Protein AF-A0A848UV62-F1 (afdb_monomer_lite)

Structure (mmCIF, N/CA/C/O backbone):
data_AF-A0A848UV62-F1
#
_entry.id   AF-A0A848UV62-F1
#
loop_
_atom_site.group_PDB
_atom_site.id
_atom_site.type_symbol
_atom_site.label_atom_id
_atom_site.label_alt_id
_atom_site.label_comp_id
_atom_site.label_asym_id
_atom_site.label_entity_id
_atom_site.label_seq_id
_atom_site.pdbx_PDB_ins_code
_atom_site.Cartn_x
_atom_site.Cartn_y
_atom_site.Cartn_z
_atom_site.occupancy
_atom_site.B_iso_or_equiv
_atom_site.auth_seq_id
_atom_site.auth_comp_id
_atom_site.auth_asym_id
_atom_site.auth_atom_id
_atom_site.pdbx_PDB_model_num
ATOM 1 N N . MET A 1 1 ? 8.653 -4.113 36.963 1.00 45.12 1 MET A N 1
ATOM 2 C CA . MET A 1 1 ? 8.094 -4.485 35.646 1.00 45.12 1 MET A CA 1
ATOM 3 C C . MET A 1 1 ? 6.965 -3.500 35.339 1.00 45.12 1 MET A C 1
ATOM 5 O O . MET A 1 1 ? 5.846 -3.902 35.085 1.00 45.12 1 MET A O 1
ATOM 9 N N . ASP A 1 2 ? 7.271 -2.204 35.477 1.00 47.06 2 ASP A N 1
ATOM 10 C CA . ASP A 1 2 ? 6.296 -1.166 35.863 1.00 47.06 2 ASP A CA 1
ATOM 11 C C . ASP A 1 2 ? 6.636 0.189 35.203 1.00 47.06 2 ASP A C 1
ATOM 13 O O . ASP A 1 2 ? 6.553 1.249 35.807 1.00 47.06 2 ASP A O 1
ATOM 17 N N . GLN A 1 3 ? 7.155 0.147 33.968 1.00 41.56 3 GLN A N 1
ATOM 18 C CA . GLN A 1 3 ? 7.556 1.345 33.206 1.00 41.56 3 GLN A CA 1
ATOM 19 C C . GLN A 1 3 ? 6.991 1.386 31.777 1.00 41.56 3 GLN A C 1
ATOM 21 O O . GLN A 1 3 ? 7.493 2.117 30.931 1.00 41.56 3 GLN A O 1
ATOM 26 N N . LEU A 1 4 ? 5.944 0.610 31.488 1.00 47.78 4 LEU A N 1
ATOM 27 C CA . LEU A 1 4 ? 5.304 0.578 30.164 1.00 47.78 4 LEU A CA 1
ATOM 28 C C . LEU A 1 4 ? 3.822 0.962 30.201 1.00 47.78 4 LEU A C 1
ATOM 30 O O . LEU A 1 4 ? 3.092 0.701 29.254 1.00 47.78 4 LEU A O 1
ATOM 34 N N . GLU A 1 5 ? 3.385 1.637 31.260 1.00 50.38 5 GLU A N 1
ATOM 35 C CA . GLU A 1 5 ? 2.058 2.250 31.338 1.00 50.38 5 GLU A CA 1
ATOM 36 C C . GLU A 1 5 ? 2.126 3.732 30.935 1.00 50.38 5 GLU A C 1
ATOM 38 O O . GLU A 1 5 ? 1.569 4.619 31.574 1.00 50.38 5 GLU A O 1
ATOM 43 N N . ASN A 1 6 ? 2.847 4.038 29.852 1.00 57.31 6 ASN A N 1
ATOM 44 C CA . ASN A 1 6 ? 2.672 5.336 29.213 1.00 57.31 6 ASN A CA 1
ATOM 45 C C . ASN A 1 6 ? 1.316 5.298 28.513 1.00 57.31 6 ASN A C 1
ATOM 47 O O . ASN A 1 6 ? 1.158 4.622 27.496 1.00 57.31 6 ASN A O 1
ATOM 51 N N . ALA A 1 7 ? 0.331 5.984 29.095 1.00 61.84 7 ALA A N 1
ATOM 52 C CA . ALA A 1 7 ? -1.007 6.116 28.545 1.00 61.84 7 ALA A CA 1
ATOM 53 C C . ALA A 1 7 ? -0.920 6.642 27.107 1.00 61.84 7 ALA A C 1
ATOM 55 O O . ALA A 1 7 ? -0.704 7.828 26.856 1.00 61.84 7 ALA A O 1
ATOM 56 N N . VAL A 1 8 ? -1.075 5.733 26.150 1.00 70.25 8 VAL A N 1
ATOM 57 C CA . VAL A 1 8 ? -1.164 6.054 24.735 1.00 70.25 8 VAL A CA 1
ATOM 58 C C . VAL A 1 8 ? -2.462 6.838 24.532 1.00 70.25 8 VAL A C 1
ATOM 60 O O . VAL A 1 8 ? -3.562 6.289 24.529 1.00 70.25 8 VAL A O 1
ATOM 63 N N . THR A 1 9 ? -2.348 8.157 24.418 1.00 84.56 9 THR A N 1
ATOM 64 C CA . THR A 1 9 ? -3.482 9.042 24.138 1.00 84.56 9 THR A CA 1
ATOM 65 C C . THR A 1 9 ? -3.856 8.996 22.653 1.00 84.56 9 THR A C 1
ATOM 67 O O . THR A 1 9 ? -3.032 8.687 21.789 1.00 84.56 9 THR A O 1
ATOM 70 N N . LYS A 1 10 ? -5.096 9.378 22.316 1.00 76.50 10 LYS A N 1
ATOM 71 C CA . LYS A 1 10 ? -5.518 9.534 20.909 1.00 76.50 10 LYS A CA 1
ATOM 72 C C . LYS A 1 10 ? -4.633 10.529 20.149 1.00 76.50 10 LYS A C 1
ATOM 74 O O . LYS A 1 10 ? -4.311 10.292 18.990 1.00 76.50 10 LYS A O 1
ATOM 79 N N . ALA A 1 11 ? -4.223 11.615 20.810 1.0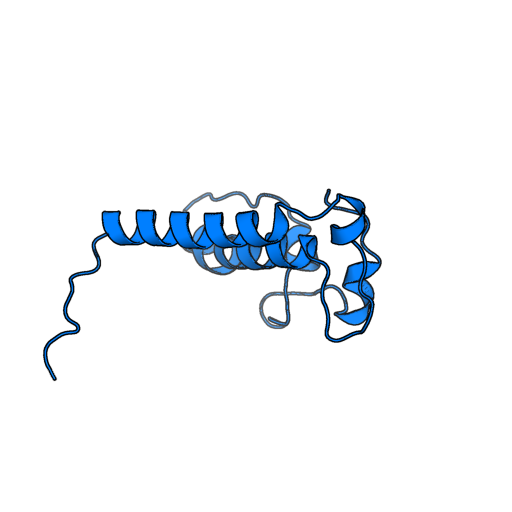0 79.12 11 ALA A N 1
ATOM 80 C CA . ALA A 1 11 ? -3.332 12.612 20.226 1.00 79.12 11 ALA A CA 1
ATOM 81 C C . ALA A 1 11 ? -1.951 12.013 19.912 1.00 79.12 11 ALA A C 1
ATOM 83 O O . ALA A 1 11 ? -1.466 12.174 18.797 1.00 79.12 11 ALA A O 1
ATOM 84 N N . SER A 1 12 ? -1.366 11.243 20.837 1.00 92.00 12 SER A N 1
ATOM 85 C CA . SER A 1 12 ? -0.083 10.569 20.593 1.00 92.00 12 SER A CA 1
ATOM 86 C C . SER A 1 12 ? -0.171 9.478 19.522 1.00 92.00 12 SER A C 1
ATOM 88 O O . SER A 1 12 ? 0.778 9.312 18.767 1.00 92.00 12 SER A O 1
ATOM 90 N N . LEU A 1 13 ? -1.302 8.769 19.397 1.00 94.31 13 LEU A N 1
ATOM 91 C CA . LEU A 1 13 ? -1.500 7.793 18.315 1.00 94.31 13 LEU A CA 1
ATOM 92 C C . LEU A 1 13 ? -1.575 8.447 16.943 1.00 94.31 13 LEU A C 1
ATOM 94 O O . LEU A 1 13 ? -0.998 7.923 15.998 1.00 94.31 13 LEU A O 1
ATOM 98 N N . LYS A 1 14 ? -2.287 9.574 16.832 1.00 94.94 14 LYS A N 1
ATOM 99 C CA . LYS A 1 14 ? -2.368 10.326 15.579 1.00 94.94 14 LYS A CA 1
ATOM 100 C C . LYS A 1 14 ? -0.979 10.787 15.140 1.00 94.94 14 LYS A C 1
ATOM 102 O O . LYS A 1 14 ? -0.609 10.526 14.004 1.00 94.94 14 LYS A O 1
ATOM 107 N N . VAL A 1 15 ? -0.221 11.404 16.050 1.00 96.19 15 VAL A N 1
ATOM 108 C CA . VAL A 1 15 ? 1.148 11.869 15.771 1.00 96.19 15 VAL A CA 1
ATOM 109 C C . VAL A 1 15 ? 2.035 10.701 15.348 1.00 96.19 15 VAL A C 1
ATOM 111 O O . VAL A 1 15 ? 2.648 10.756 14.292 1.00 96.19 15 VAL A O 1
ATOM 114 N N . TYR A 1 16 ? 2.026 9.601 16.104 1.00 96.62 16 TYR A N 1
ATOM 115 C CA . TYR A 1 16 ? 2.837 8.433 15.769 1.00 96.62 16 TYR A CA 1
ATOM 116 C C . TYR A 1 16 ? 2.444 7.798 14.426 1.00 96.62 16 TYR A C 1
ATOM 118 O O . TYR A 1 16 ? 3.302 7.389 13.647 1.00 96.62 16 TYR A O 1
ATOM 126 N N . PHE A 1 17 ? 1.144 7.728 14.123 1.00 96.69 17 PHE A N 1
ATOM 127 C CA . PHE A 1 17 ? 0.670 7.280 12.817 1.00 96.69 17 PHE A CA 1
ATOM 128 C C . PHE A 1 17 ? 1.201 8.189 11.702 1.00 96.69 17 PHE A C 1
ATOM 130 O O . PHE A 1 17 ? 1.739 7.679 10.723 1.00 96.69 17 PHE A O 1
ATOM 137 N N . GLU A 1 18 ? 1.098 9.511 11.857 1.00 97.75 18 GLU A N 1
ATOM 138 C CA . GLU A 1 18 ? 1.610 10.487 10.887 1.00 97.75 18 GLU A CA 1
ATOM 139 C C . GLU A 1 18 ? 3.124 10.329 10.674 1.00 97.75 18 GLU A C 1
ATOM 141 O O . GLU A 1 18 ? 3.545 10.173 9.529 1.00 97.75 18 GLU A O 1
ATOM 146 N N . GLU A 1 19 ? 3.917 10.225 11.744 1.00 98.06 19 GLU A N 1
ATOM 147 C CA . GLU A 1 19 ? 5.374 10.011 11.688 1.00 98.06 19 GLU A CA 1
ATOM 148 C C . GLU A 1 19 ? 5.752 8.718 10.942 1.00 98.06 19 GLU A C 1
ATOM 150 O O . GLU A 1 19 ? 6.636 8.706 10.083 1.00 98.06 19 GLU A O 1
ATOM 155 N N . VAL A 1 20 ? 5.064 7.604 11.221 1.00 98.06 20 VAL A N 1
ATOM 156 C CA . VAL A 1 20 ? 5.320 6.318 10.546 1.00 98.06 20 VAL A CA 1
ATOM 157 C C . VAL A 1 20 ? 4.953 6.383 9.057 1.00 98.06 20 VAL A C 1
ATOM 159 O O . VAL A 1 20 ? 5.646 5.807 8.206 1.00 98.06 20 VAL A O 1
ATOM 162 N N . ARG A 1 21 ? 3.861 7.078 8.715 1.00 98.31 21 ARG A N 1
ATOM 163 C CA . ARG A 1 21 ? 3.437 7.266 7.321 1.00 98.31 21 ARG A CA 1
ATOM 164 C C . ARG A 1 21 ? 4.405 8.172 6.565 1.00 98.31 21 ARG A C 1
ATOM 166 O O . ARG A 1 21 ? 4.805 7.803 5.461 1.00 98.31 21 ARG A O 1
ATOM 173 N N . GLU A 1 22 ? 4.832 9.276 7.169 1.00 98.50 22 GLU A N 1
ATOM 174 C CA . GLU A 1 22 ? 5.831 10.190 6.608 1.00 98.50 22 GLU A CA 1
ATOM 175 C C . GLU A 1 22 ? 7.152 9.466 6.353 1.00 98.50 22 GLU A C 1
ATOM 177 O O . GLU A 1 22 ? 7.655 9.488 5.231 1.00 98.50 22 GLU A O 1
ATOM 182 N N . ARG A 1 23 ? 7.633 8.678 7.323 1.00 98.44 23 ARG A N 1
ATOM 183 C CA . ARG A 1 23 ? 8.851 7.879 7.162 1.00 98.44 23 ARG A CA 1
ATOM 184 C C . ARG A 1 23 ? 8.807 6.949 5.948 1.00 98.44 23 ARG A C 1
ATOM 186 O O . ARG A 1 23 ? 9.819 6.747 5.281 1.00 98.44 23 ARG A O 1
ATOM 193 N N . THR A 1 24 ? 7.647 6.365 5.649 1.00 98.19 24 THR A N 1
ATOM 194 C CA . THR A 1 24 ? 7.486 5.491 4.474 1.00 98.19 24 THR A CA 1
ATOM 195 C C . THR A 1 24 ? 7.668 6.277 3.170 1.00 98.19 24 THR A C 1
ATOM 197 O O . THR A 1 24 ? 8.288 5.777 2.230 1.00 98.19 24 THR A O 1
ATOM 200 N N . VAL A 1 25 ? 7.159 7.510 3.119 1.00 97.94 25 VAL A N 1
ATOM 201 C CA . VAL A 1 25 ? 7.299 8.407 1.964 1.00 97.94 25 VAL A CA 1
ATOM 202 C C . VAL A 1 25 ? 8.738 8.914 1.838 1.00 97.94 25 VAL A C 1
ATOM 204 O O . VAL A 1 25 ? 9.291 8.867 0.744 1.00 97.94 25 VAL A O 1
ATOM 207 N N . GLU A 1 26 ? 9.385 9.301 2.942 1.00 98.56 26 GLU A N 1
ATOM 208 C CA . GLU A 1 26 ? 10.794 9.728 2.965 1.00 98.56 26 GLU A CA 1
ATOM 209 C C . GLU A 1 26 ? 11.742 8.678 2.375 1.00 98.56 26 GLU A C 1
ATOM 211 O O . GLU A 1 26 ? 12.648 9.015 1.615 1.00 98.56 26 GLU A O 1
ATOM 216 N N . LEU A 1 27 ? 11.524 7.396 2.691 1.00 98.31 27 LEU A N 1
ATOM 217 C CA . LEU A 1 27 ? 12.327 6.295 2.148 1.00 98.31 27 LEU A CA 1
ATOM 218 C C . LEU A 1 27 ? 12.245 6.205 0.617 1.00 98.31 27 LEU A C 1
ATOM 220 O O . LEU A 1 27 ? 13.183 5.722 -0.014 1.00 98.31 27 LEU A O 1
ATOM 224 N N . CYS A 1 28 ? 11.138 6.660 0.029 1.00 98.00 28 CYS A N 1
ATOM 225 C CA . CYS A 1 28 ? 10.911 6.640 -1.412 1.00 98.00 28 CYS A CA 1
ATOM 226 C C . CYS A 1 28 ? 11.229 7.994 -2.080 1.00 98.00 28 CYS A C 1
ATOM 228 O O . CYS A 1 28 ? 11.408 8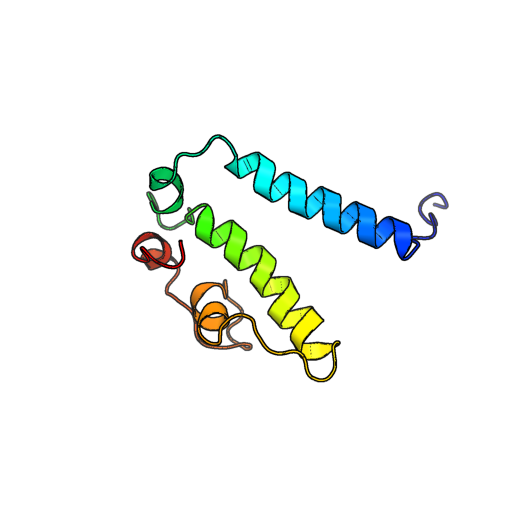.047 -3.293 1.00 98.00 28 CYS A O 1
ATOM 230 N N . ALA A 1 29 ? 11.369 9.077 -1.308 1.00 97.94 29 ALA A N 1
ATOM 231 C CA . ALA A 1 29 ? 11.626 10.428 -1.806 1.00 97.94 29 ALA A CA 1
ATOM 232 C C . ALA A 1 29 ? 12.808 10.574 -2.794 1.00 97.94 29 ALA A C 1
ATOM 234 O O . ALA A 1 29 ? 12.673 11.367 -3.724 1.00 97.94 29 ALA A O 1
ATOM 235 N N . PRO A 1 30 ? 13.948 9.856 -2.662 1.00 98.38 30 PRO A N 1
ATOM 236 C CA . PRO A 1 30 ? 15.050 9.994 -3.621 1.00 98.38 30 PRO A CA 1
ATOM 237 C C . PRO A 1 30 ? 14.853 9.205 -4.929 1.00 98.38 30 PRO A C 1
ATOM 239 O O . PRO A 1 30 ? 15.643 9.372 -5.859 1.00 98.38 30 PRO A O 1
ATOM 242 N N . LEU A 1 31 ? 13.849 8.326 -5.000 1.00 98.19 31 LEU A N 1
ATOM 243 C CA . LEU A 1 31 ? 13.610 7.454 -6.149 1.00 98.19 31 LEU A CA 1
ATOM 244 C C . LEU A 1 31 ? 13.042 8.241 -7.335 1.00 98.19 31 LEU A C 1
ATOM 246 O O . LEU A 1 31 ? 12.172 9.096 -7.164 1.00 98.19 31 LEU A O 1
ATOM 250 N N . GLN A 1 32 ? 13.498 7.920 -8.544 1.00 98.00 32 GLN A N 1
ATOM 251 C CA . GLN A 1 32 ? 12.893 8.417 -9.780 1.00 98.00 32 GLN A CA 1
ATOM 252 C C . GLN A 1 32 ? 11.627 7.624 -10.102 1.00 98.00 32 GLN A C 1
ATOM 254 O O . GLN A 1 32 ? 11.434 6.520 -9.597 1.00 98.00 32 GL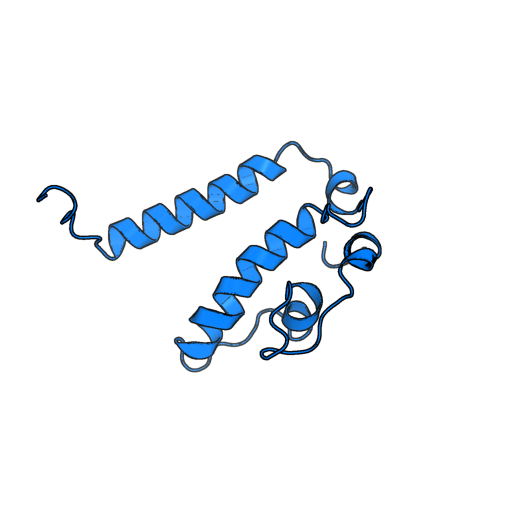N A O 1
ATOM 259 N N . ILE A 1 33 ? 10.748 8.166 -10.948 1.00 95.62 33 ILE A N 1
ATOM 260 C CA . ILE A 1 33 ? 9.450 7.539 -11.246 1.00 95.62 33 ILE A CA 1
ATOM 261 C C . ILE A 1 33 ? 9.606 6.117 -11.810 1.00 95.62 33 ILE A C 1
ATOM 263 O O . ILE A 1 33 ? 8.814 5.228 -11.491 1.00 95.62 33 ILE A O 1
ATOM 267 N N . GLU A 1 34 ? 10.664 5.870 -12.581 1.00 96.19 34 GLU A N 1
ATOM 268 C CA . GLU A 1 34 ? 10.986 4.567 -13.153 1.00 96.19 34 GLU A CA 1
ATOM 269 C C . GLU A 1 34 ? 11.375 3.537 -12.087 1.00 96.19 34 GLU A C 1
ATOM 271 O O . GLU A 1 34 ? 11.093 2.356 -12.268 1.00 96.19 34 GLU A O 1
ATOM 276 N N . ASP A 1 35 ? 11.942 3.954 -10.952 1.00 97.50 35 ASP A N 1
ATOM 277 C CA . ASP A 1 35 ? 12.377 3.053 -9.875 1.00 97.50 35 ASP A CA 1
ATOM 278 C C . ASP A 1 35 ? 11.191 2.407 -9.135 1.00 97.50 35 ASP A C 1
ATOM 280 O O . ASP A 1 35 ? 11.336 1.390 -8.453 1.00 97.50 35 ASP A O 1
ATOM 284 N N . TYR A 1 36 ? 9.986 2.964 -9.283 1.00 97.31 36 TYR A N 1
ATOM 285 C CA . TYR A 1 36 ? 8.781 2.490 -8.602 1.00 97.31 36 TYR A CA 1
ATOM 286 C C . TYR A 1 36 ? 8.132 1.262 -9.248 1.00 97.31 36 TYR A C 1
ATOM 288 O O . TYR A 1 36 ? 7.201 0.704 -8.661 1.00 97.31 36 TYR A O 1
ATOM 296 N N . ILE A 1 37 ? 8.576 0.847 -10.437 1.00 95.56 37 ILE A N 1
ATOM 297 C CA . ILE A 1 37 ? 7.938 -0.204 -11.248 1.00 95.56 37 ILE A CA 1
ATOM 298 C C . ILE A 1 37 ? 8.662 -1.563 -11.167 1.00 95.56 37 ILE A C 1
ATOM 300 O O . ILE A 1 37 ? 7.970 -2.571 -11.011 1.00 95.56 37 ILE A O 1
ATOM 304 N N . PRO A 1 38 ? 10.005 -1.652 -11.261 1.00 95.88 38 PRO A N 1
ATOM 305 C CA . PRO A 1 38 ? 10.693 -2.924 -11.432 1.00 95.88 38 PRO A CA 1
ATOM 306 C C . PRO A 1 38 ? 10.487 -3.914 -10.284 1.00 95.88 38 PRO A C 1
ATOM 308 O O . PRO A 1 38 ? 10.472 -3.568 -9.103 1.00 95.88 38 PRO A O 1
ATOM 311 N N . GLN A 1 39 ? 10.426 -5.193 -10.654 1.00 97.56 39 GLN A N 1
ATOM 312 C CA . GLN A 1 39 ? 10.518 -6.325 -9.740 1.00 97.56 39 GLN A CA 1
ATOM 313 C C . GLN A 1 39 ? 11.678 -7.225 -10.195 1.00 97.56 39 GLN A C 1
ATOM 315 O O . GLN A 1 39 ? 11.465 -8.152 -10.973 1.00 97.56 39 GLN A O 1
ATOM 320 N N . PRO A 1 40 ? 12.918 -6.956 -9.752 1.00 95.12 40 PRO A N 1
ATOM 321 C CA . PRO A 1 40 ? 14.103 -7.631 -10.289 1.00 95.12 40 PRO A CA 1
ATOM 322 C C . PRO A 1 40 ? 14.152 -9.127 -9.952 1.00 95.12 40 PRO A C 1
ATOM 324 O O . PRO A 1 40 ? 14.731 -9.914 -10.692 1.00 95.12 40 PRO A O 1
ATOM 327 N N . VAL A 1 41 ? 13.550 -9.524 -8.828 1.00 95.75 41 VAL A N 1
ATOM 328 C CA . VAL A 1 41 ? 13.463 -10.910 -8.353 1.00 95.75 41 VAL A CA 1
ATOM 329 C C . VAL A 1 41 ? 12.152 -11.118 -7.594 1.00 95.75 41 VAL A C 1
ATOM 331 O O . VAL A 1 41 ? 11.630 -10.191 -6.973 1.00 95.75 41 VAL A O 1
ATOM 334 N N . ASN A 1 42 ? 11.639 -12.351 -7.578 1.00 92.38 42 ASN A N 1
ATOM 335 C CA . ASN A 1 42 ? 10.312 -12.682 -7.030 1.00 92.38 42 ASN A CA 1
ATOM 336 C C . ASN A 1 42 ? 10.102 -12.284 -5.561 1.00 92.38 42 ASN A C 1
ATOM 338 O O . ASN A 1 42 ? 8.962 -12.099 -5.124 1.00 92.38 42 ASN A O 1
ATOM 342 N N . PHE A 1 43 ? 11.176 -12.175 -4.775 1.00 93.12 43 PHE A N 1
ATOM 343 C CA . PHE A 1 43 ? 11.065 -11.787 -3.373 1.00 93.12 43 PHE A CA 1
ATOM 344 C C . PHE A 1 43 ? 11.022 -10.268 -3.147 1.00 93.12 43 PHE A C 1
ATOM 346 O O . PHE A 1 43 ? 10.551 -9.851 -2.090 1.00 93.12 43 PHE A O 1
ATOM 353 N N . VAL A 1 44 ? 11.426 -9.458 -4.129 1.00 96.19 44 VAL A N 1
ATOM 354 C CA . VAL A 1 44 ? 11.299 -7.994 -4.106 1.00 96.19 44 VAL A CA 1
ATOM 355 C C . VAL A 1 44 ? 9.890 -7.606 -4.558 1.00 96.19 44 VAL A C 1
ATOM 357 O O . VAL A 1 44 ? 9.237 -8.337 -5.301 1.00 96.19 44 VAL A O 1
ATOM 360 N N . SER A 1 45 ? 9.368 -6.484 -4.072 1.00 97.62 45 SER A N 1
ATOM 361 C CA . SER A 1 45 ? 8.157 -5.865 -4.614 1.00 97.62 45 SER A CA 1
ATOM 362 C C . SER A 1 45 ? 8.448 -4.415 -4.996 1.00 97.62 45 SER A C 1
ATOM 364 O O . SER A 1 45 ? 9.308 -3.803 -4.362 1.00 97.62 45 SER A O 1
ATOM 366 N N . PRO A 1 46 ? 7.768 -3.866 -6.018 1.00 97.69 46 PRO A N 1
ATOM 367 C CA . PRO A 1 46 ? 8.025 -2.499 -6.453 1.00 97.69 46 PRO A CA 1
ATOM 368 C C . PRO A 1 46 ? 7.728 -1.482 -5.334 1.00 97.69 46 PRO A C 1
ATOM 370 O O . PRO A 1 46 ? 6.747 -1.674 -4.604 1.00 97.69 46 PRO A O 1
ATOM 373 N N . PRO A 1 47 ? 8.491 -0.381 -5.198 1.00 97.94 47 PRO A N 1
ATOM 374 C CA . PRO A 1 47 ? 8.239 0.648 -4.184 1.00 97.94 47 PRO A CA 1
ATOM 375 C C . PRO A 1 47 ? 6.794 1.174 -4.169 1.00 97.94 47 PRO A C 1
ATOM 377 O O . PRO A 1 47 ? 6.190 1.279 -3.099 1.00 97.94 47 PRO A O 1
ATOM 380 N N . LYS A 1 48 ? 6.160 1.381 -5.337 1.00 97.12 48 LYS A N 1
ATOM 381 C CA . LYS A 1 48 ? 4.743 1.808 -5.390 1.00 97.12 48 LYS A CA 1
ATOM 382 C C . LYS A 1 48 ? 3.792 0.767 -4.813 1.00 97.12 48 LYS A C 1
ATOM 384 O O . LYS A 1 48 ? 2.766 1.110 -4.230 1.00 97.12 48 LYS A O 1
ATOM 389 N N . TRP A 1 49 ? 4.135 -0.514 -4.958 1.00 97.69 49 TRP A N 1
ATOM 390 C CA . TRP A 1 49 ? 3.353 -1.591 -4.372 1.00 97.69 49 TRP A CA 1
ATOM 391 C C . TRP A 1 49 ? 3.428 -1.540 -2.846 1.00 97.69 49 TRP A C 1
ATOM 393 O O . TRP A 1 49 ? 2.408 -1.740 -2.202 1.00 97.69 49 TRP A O 1
ATOM 403 N N . HIS A 1 50 ? 4.581 -1.205 -2.257 1.00 97.94 50 HIS A N 1
ATOM 404 C CA . HIS A 1 50 ? 4.709 -1.034 -0.805 1.00 97.94 50 HIS A CA 1
ATOM 405 C C . HIS A 1 50 ? 3.901 0.158 -0.270 1.00 97.94 50 HIS A C 1
ATOM 407 O O . HIS A 1 50 ? 3.207 0.020 0.745 1.00 97.94 50 HIS A O 1
ATOM 413 N N . LEU A 1 51 ? 3.934 1.297 -0.968 1.00 97.88 51 LEU A N 1
ATOM 414 C CA . LEU A 1 51 ? 3.122 2.470 -0.622 1.00 97.88 51 LEU A CA 1
ATOM 415 C C . LEU A 1 51 ? 1.623 2.142 -0.655 1.00 97.88 51 LEU A C 1
ATOM 417 O O . LEU A 1 51 ? 0.912 2.381 0.324 1.00 97.88 51 LEU A O 1
ATOM 421 N N . GLY A 1 52 ? 1.148 1.521 -1.737 1.00 97.19 52 GLY A N 1
ATOM 422 C CA . GLY A 1 52 ? -0.244 1.087 -1.854 1.00 97.19 52 GLY A CA 1
ATOM 423 C C . GLY A 1 52 ? -0.627 0.007 -0.839 1.00 97.19 52 GLY A C 1
ATOM 424 O O . GLY A 1 52 ? -1.627 0.150 -0.148 1.00 97.19 52 GLY A O 1
ATOM 425 N N . HIS A 1 53 ? 0.200 -1.029 -0.662 1.00 97.81 53 HIS A N 1
ATOM 426 C CA . HIS A 1 53 ? -0.047 -2.148 0.256 1.00 97.81 53 HIS A CA 1
ATOM 427 C C . HIS A 1 53 ? -0.243 -1.716 1.704 1.00 97.81 53 HIS A C 1
ATOM 429 O O . HIS A 1 53 ? -1.206 -2.127 2.352 1.00 97.81 53 HIS A O 1
ATOM 435 N N . THR A 1 54 ? 0.652 -0.872 2.214 1.00 98.19 54 THR A N 1
ATOM 436 C CA . THR A 1 54 ? 0.537 -0.386 3.593 1.00 98.19 54 THR A CA 1
ATOM 437 C C . THR A 1 54 ? -0.702 0.485 3.788 1.00 98.19 54 THR A C 1
ATOM 439 O O . THR A 1 54 ? -1.269 0.483 4.872 1.00 98.19 54 THR A O 1
ATOM 442 N N . THR A 1 55 ? -1.150 1.191 2.747 1.00 98.00 55 THR A N 1
ATOM 443 C CA . THR A 1 55 ? -2.365 2.021 2.770 1.00 98.00 55 THR A CA 1
ATOM 444 C C . THR A 1 55 ? -3.625 1.161 2.717 1.00 98.00 55 THR A C 1
ATOM 446 O O . THR A 1 55 ? -4.513 1.317 3.554 1.00 98.00 55 THR A O 1
ATOM 449 N N . TRP A 1 56 ? -3.660 0.198 1.792 1.00 97.75 56 TRP A N 1
ATOM 450 C CA . TRP A 1 56 ? -4.729 -0.790 1.666 1.00 97.75 56 TRP A CA 1
ATOM 451 C C . TRP A 1 56 ? -4.966 -1.538 2.980 1.00 97.75 56 TRP A C 1
ATOM 453 O O . TRP A 1 56 ? -6.109 -1.780 3.333 1.00 97.75 56 TRP A O 1
ATOM 463 N N . PHE A 1 57 ? -3.919 -1.849 3.752 1.00 98.06 57 PHE A N 1
ATOM 464 C CA . PHE A 1 57 ? -4.089 -2.497 5.055 1.00 98.06 57 PHE A CA 1
ATOM 465 C C . PHE A 1 57 ? -5.002 -1.691 6.002 1.00 98.06 57 PHE A C 1
ATOM 467 O O . PHE A 1 57 ? -5.895 -2.259 6.628 1.00 98.06 57 PHE A O 1
ATOM 474 N N . TYR A 1 58 ? -4.819 -0.369 6.090 1.00 97.75 58 TYR A N 1
ATOM 475 C CA . TYR A 1 58 ? -5.687 0.490 6.905 1.00 97.75 58 TYR A CA 1
ATOM 476 C C . TYR A 1 58 ? -7.091 0.616 6.307 1.00 97.75 58 TYR A C 1
ATOM 478 O O . TYR A 1 58 ? -8.071 0.582 7.051 1.00 97.75 58 TYR A O 1
ATOM 486 N N . GLU A 1 59 ? -7.197 0.731 4.981 1.00 97.94 59 GLU A N 1
ATOM 487 C CA . GLU A 1 59 ? -8.487 0.768 4.287 1.00 97.94 59 GLU A CA 1
ATOM 488 C C . GLU A 1 59 ? -9.309 -0.496 4.564 1.00 97.94 59 GLU A C 1
ATOM 490 O O . GLU A 1 59 ? -10.460 -0.418 4.993 1.00 97.94 59 GLU A O 1
ATOM 495 N N . GLU A 1 60 ? -8.693 -1.662 4.382 1.00 96.88 60 GLU A N 1
ATOM 496 C CA . GLU A 1 60 ? -9.334 -2.962 4.502 1.00 96.88 60 GLU A CA 1
ATOM 497 C C . GLU A 1 60 ? -9.732 -3.256 5.944 1.00 96.88 60 GLU A C 1
ATOM 499 O O . GLU A 1 60 ? -10.890 -3.554 6.215 1.00 96.88 60 GLU A O 1
ATOM 504 N N . PHE A 1 61 ? -8.793 -3.159 6.884 1.00 96.88 61 PHE A N 1
ATOM 505 C CA . PHE A 1 61 ? -9.013 -3.699 8.224 1.00 96.88 61 PHE A CA 1
ATOM 506 C C . PHE A 1 61 ? -9.569 -2.683 9.218 1.00 96.88 61 PHE A C 1
ATOM 508 O O . PHE A 1 61 ? -10.159 -3.095 10.216 1.00 96.88 61 PHE A O 1
ATOM 515 N N . ILE A 1 62 ? -9.417 -1.379 8.965 1.00 96.94 62 ILE A N 1
ATOM 516 C CA . ILE A 1 62 ? -9.858 -0.327 9.891 1.00 96.94 62 ILE A CA 1
ATOM 517 C C . ILE A 1 62 ? -10.969 0.513 9.269 1.00 96.94 62 ILE A C 1
ATOM 519 O O . ILE A 1 62 ? -12.062 0.563 9.823 1.00 96.94 62 ILE A O 1
ATOM 523 N N . LEU A 1 63 ? -10.731 1.165 8.131 1.00 97.56 63 LEU A N 1
ATOM 524 C CA . LEU A 1 63 ? -11.699 2.123 7.588 1.00 97.56 63 LEU A CA 1
ATOM 525 C C . LEU A 1 63 ? -12.987 1.427 7.140 1.00 97.56 63 LEU A C 1
ATOM 527 O O . LEU A 1 63 ? -14.065 1.808 7.591 1.00 97.56 63 LEU A O 1
ATOM 531 N N . SER A 1 64 ? -12.876 0.353 6.354 1.00 95.56 64 SER A N 1
ATOM 532 C CA . SER A 1 64 ? -14.046 -0.373 5.847 1.00 95.56 64 SER A CA 1
ATOM 533 C C . SER A 1 64 ? -14.865 -1.071 6.941 1.00 95.56 64 SER A C 1
ATOM 535 O O . SER A 1 64 ? -16.050 -1.335 6.746 1.00 95.56 64 SER A O 1
ATOM 537 N N . THR A 1 65 ? -14.256 -1.360 8.098 1.00 96.06 65 THR A N 1
ATOM 538 C CA . THR A 1 65 ? -14.903 -2.109 9.186 1.00 96.06 65 THR A CA 1
ATOM 539 C C . THR A 1 65 ? -15.396 -1.216 10.323 1.00 96.06 65 THR A C 1
ATOM 541 O O . THR A 1 65 ? -16.351 -1.585 11.003 1.00 96.06 65 THR A O 1
ATOM 544 N N . GLN A 1 66 ? -14.755 -0.063 10.553 1.00 97.38 66 GLN A N 1
ATOM 545 C CA . GLN A 1 66 ? -15.012 0.793 11.717 1.00 97.38 66 GLN A CA 1
ATOM 546 C C . GLN A 1 66 ? -15.657 2.140 11.373 1.00 97.38 66 GLN A C 1
ATOM 548 O O . GLN A 1 66 ? -16.180 2.789 12.278 1.00 97.38 66 GLN A O 1
ATOM 553 N N . VAL A 1 67 ? -15.618 2.593 10.114 1.00 97.62 67 VAL A N 1
ATOM 554 C CA . VAL A 1 67 ? -16.166 3.898 9.707 1.00 97.62 67 VAL A CA 1
ATOM 555 C C . VAL A 1 67 ? -17.479 3.688 8.939 1.00 97.62 67 VAL A C 1
ATOM 557 O O . VAL A 1 67 ? -17.454 3.236 7.793 1.00 97.62 67 VAL A O 1
ATOM 560 N N . PRO A 1 68 ? -18.647 4.002 9.537 1.00 97.06 68 PRO A N 1
ATOM 561 C CA . PRO A 1 68 ? -19.934 3.835 8.869 1.00 97.06 68 PRO A CA 1
ATOM 562 C C . PRO A 1 68 ? -20.021 4.669 7.588 1.00 97.06 68 PRO A C 1
ATOM 564 O O . PRO A 1 68 ? -19.743 5.867 7.607 1.00 97.06 68 PRO A O 1
ATOM 567 N N . GLY A 1 69 ? -20.436 4.038 6.488 1.00 97.12 69 GLY A N 1
ATOM 568 C CA . GLY A 1 69 ? -20.566 4.704 5.189 1.00 97.12 69 GLY A CA 1
ATOM 569 C C . GLY A 1 69 ? -19.236 5.017 4.499 1.00 97.12 69 GLY A C 1
ATOM 570 O O . GLY A 1 69 ? -19.223 5.834 3.586 1.00 97.12 69 GLY A O 1
ATOM 571 N N . TYR A 1 70 ? -18.124 4.408 4.925 1.00 97.62 70 TYR A N 1
ATOM 572 C CA . TYR A 1 70 ? -16.846 4.569 4.239 1.00 97.62 70 TYR A CA 1
ATOM 573 C C . TYR A 1 70 ? -16.897 4.013 2.811 1.00 97.62 70 TYR A C 1
ATOM 575 O O . TYR A 1 70 ? -17.192 2.835 2.597 1.00 97.62 70 TYR A O 1
ATOM 583 N N . GLU A 1 71 ? -16.555 4.862 1.847 1.00 96.50 71 GLU A N 1
ATOM 584 C CA . GLU A 1 71 ? -16.364 4.486 0.450 1.00 96.50 71 GLU A CA 1
ATOM 585 C C . GLU A 1 71 ? -14.884 4.186 0.204 1.00 96.50 71 GLU A C 1
ATOM 587 O O . GLU A 1 71 ? -14.005 4.976 0.558 1.00 96.50 71 GLU A O 1
ATOM 592 N N . ARG A 1 72 ? -14.605 3.027 -0.403 1.00 95.38 72 ARG A N 1
ATOM 593 C CA . ARG A 1 72 ? -13.241 2.652 -0.789 1.00 95.38 72 ARG A CA 1
ATOM 594 C C . ARG A 1 72 ? -12.706 3.633 -1.821 1.00 95.38 72 ARG A C 1
ATOM 596 O O . ARG A 1 72 ? -13.432 4.052 -2.717 1.00 95.38 72 ARG A O 1
ATOM 603 N N . TYR A 1 73 ? -11.413 3.922 -1.743 1.00 95.88 73 TYR A N 1
ATOM 604 C CA . TYR A 1 73 ? -10.744 4.789 -2.706 1.00 95.88 73 TYR A CA 1
ATOM 605 C C . TYR A 1 73 ? -10.814 4.223 -4.133 1.00 95.88 73 TYR A C 1
ATOM 607 O O . TYR A 1 73 ? -10.988 4.961 -5.100 1.00 95.88 73 TYR A O 1
ATOM 615 N N . SER A 1 74 ? -10.677 2.903 -4.272 1.00 95.00 74 SER A N 1
ATOM 616 C CA . SER A 1 74 ? -10.846 2.185 -5.535 1.00 95.00 74 SER A CA 1
ATOM 617 C C . SER A 1 74 ? -11.243 0.736 -5.268 1.00 95.00 74 SER A C 1
ATOM 619 O O . SER A 1 74 ? -10.654 0.069 -4.416 1.00 95.00 74 SER A O 1
ATOM 621 N N . GLU A 1 75 ? -12.204 0.222 -6.034 1.00 90.69 75 GLU A N 1
ATOM 622 C CA . GLU A 1 75 ? -12.645 -1.175 -5.943 1.00 90.69 75 GLU A CA 1
ATOM 623 C C . GLU A 1 75 ? -11.536 -2.171 -6.339 1.00 90.69 75 GLU A C 1
ATOM 625 O O . GLU A 1 75 ? -11.457 -3.272 -5.791 1.00 90.69 75 GLU A O 1
ATOM 630 N N . ASP A 1 76 ? -10.618 -1.764 -7.222 1.00 93.50 76 ASP A N 1
ATOM 631 C CA . ASP A 1 76 ? -9.537 -2.618 -7.730 1.00 93.50 76 ASP A CA 1
ATOM 632 C C . ASP A 1 76 ? -8.358 -2.739 -6.755 1.00 93.50 76 ASP A C 1
ATOM 634 O O . ASP A 1 76 ? -7.566 -3.687 -6.815 1.00 93.50 76 ASP A O 1
ATOM 638 N N . PHE A 1 77 ? -8.203 -1.779 -5.842 1.00 95.06 77 PHE A N 1
ATOM 639 C CA . PHE A 1 77 ? -7.011 -1.684 -4.999 1.00 95.06 77 PHE A CA 1
ATOM 640 C C . PHE A 1 77 ? -6.912 -2.838 -4.002 1.00 95.06 77 PHE A C 1
ATOM 642 O O . PHE A 1 77 ? -5.803 -3.296 -3.717 1.00 95.06 77 PHE A O 1
ATOM 649 N N . ALA A 1 78 ? -8.045 -3.398 -3.573 1.00 93.00 78 ALA A N 1
ATOM 650 C CA . ALA A 1 78 ? -8.055 -4.609 -2.762 1.00 93.00 78 ALA A CA 1
ATOM 651 C C . ALA A 1 78 ? -7.444 -5.813 -3.498 1.00 93.00 78 ALA A C 1
ATOM 653 O O . ALA A 1 78 ? -6.706 -6.597 -2.903 1.00 93.00 78 ALA A O 1
ATOM 654 N N . TYR A 1 79 ? -7.667 -5.935 -4.808 1.00 94.06 79 TYR A N 1
ATOM 655 C CA . TYR A 1 79 ? -7.054 -6.989 -5.619 1.00 94.06 79 TYR A CA 1
ATOM 656 C C . TYR A 1 79 ? -5.554 -6.745 -5.855 1.00 94.06 79 TYR A C 1
ATOM 658 O O . TYR A 1 79 ? -4.739 -7.671 -5.773 1.00 94.06 79 TYR A O 1
ATOM 666 N N . VAL A 1 80 ? -5.174 -5.495 -6.127 1.00 94.94 80 VAL A N 1
ATOM 667 C CA . VAL A 1 80 ? -3.791 -5.107 -6.456 1.00 94.94 80 VAL A CA 1
ATOM 668 C C . VAL A 1 80 ? -2.860 -5.192 -5.242 1.00 94.94 80 VAL A C 1
ATOM 670 O O . VAL A 1 80 ? -1.715 -5.650 -5.352 1.00 94.94 80 VAL A O 1
ATOM 673 N N . PHE A 1 81 ? -3.336 -4.756 -4.076 1.00 97.00 81 PHE A N 1
ATOM 674 C CA . PHE A 1 81 ? -2.500 -4.526 -2.901 1.00 97.00 81 PHE A CA 1
ATOM 675 C C . PHE A 1 81 ? -2.637 -5.583 -1.801 1.00 97.00 81 PHE A C 1
ATOM 677 O O . PHE A 1 81 ? -1.823 -5.588 -0.876 1.00 97.00 81 PHE A O 1
ATOM 684 N N . ASN A 1 82 ? -3.560 -6.542 -1.917 1.00 95.62 82 ASN A N 1
ATOM 685 C CA . ASN A 1 82 ? -3.603 -7.686 -1.009 1.00 95.62 82 ASN A CA 1
ATOM 686 C C . ASN A 1 82 ? -2.328 -8.544 -1.132 1.00 95.62 82 ASN A C 1
ATOM 688 O O . ASN A 1 82 ? -1.968 -9.066 -2.192 1.00 95.62 82 ASN A O 1
ATOM 692 N N . SER A 1 83 ? -1.615 -8.705 -0.016 1.00 91.31 83 SER A N 1
ATOM 693 C CA . SER A 1 83 ? -0.358 -9.449 0.037 1.00 91.31 83 SER A CA 1
ATOM 694 C C . SER A 1 83 ? -0.561 -10.963 -0.075 1.00 91.31 83 SER A C 1
ATOM 696 O O . SER A 1 83 ? 0.075 -11.613 -0.918 1.00 91.31 83 SER A O 1
ATOM 698 N N . TYR A 1 84 ? -1.405 -11.519 0.794 1.00 92.81 84 TYR A N 1
ATOM 699 C CA . TYR A 1 84 ? -1.624 -12.959 0.983 1.00 92.81 84 TYR A CA 1
ATOM 700 C C . TYR A 1 84 ? -2.875 -13.292 1.822 1.00 92.81 84 TYR A C 1
ATOM 702 O O . TYR A 1 84 ? -3.046 -14.440 2.233 1.00 92.81 84 TYR A O 1
ATOM 710 N N . TYR A 1 85 ? -3.753 -12.324 2.096 1.00 93.38 85 TYR A N 1
ATOM 711 C CA . TYR A 1 85 ? -4.974 -12.544 2.870 1.00 93.38 85 TYR A CA 1
ATOM 712 C C . TYR A 1 85 ? -6.032 -13.230 1.998 1.00 93.38 85 TYR A C 1
ATOM 714 O O . TYR A 1 85 ? -6.935 -12.590 1.463 1.00 93.38 85 TYR A O 1
ATOM 722 N N . ASN A 1 86 ? -5.901 -14.549 1.835 1.00 90.44 86 ASN A N 1
ATOM 723 C CA . ASN A 1 86 ? -6.765 -15.349 0.957 1.00 90.44 86 ASN A CA 1
ATOM 724 C C . ASN A 1 86 ? -8.238 -15.347 1.398 1.00 90.44 86 ASN A C 1
ATOM 726 O O . ASN A 1 86 ? -9.121 -15.545 0.572 1.00 90.44 86 ASN A O 1
ATOM 730 N N . THR A 1 87 ? -8.503 -15.125 2.688 1.00 91.75 87 THR A N 1
ATOM 731 C CA . THR A 1 87 ? -9.863 -14.997 3.229 1.00 91.75 87 THR A CA 1
ATOM 732 C C . THR A 1 87 ? -10.510 -13.653 2.902 1.00 91.75 87 THR A C 1
ATOM 734 O O . THR A 1 87 ? -11.730 -13.559 2.942 1.00 91.75 87 THR A O 1
ATOM 737 N N . VAL A 1 88 ? -9.713 -12.628 2.577 1.00 90.56 88 VAL A N 1
ATOM 738 C CA . VAL A 1 88 ? -10.201 -11.288 2.217 1.00 90.56 88 VAL A CA 1
ATOM 739 C C . VAL A 1 88 ? -10.595 -11.234 0.741 1.00 90.56 88 VAL A C 1
ATOM 741 O O . VAL A 1 88 ? -11.614 -10.648 0.397 1.00 90.56 88 VAL A O 1
ATOM 744 N N . GLY A 1 89 ? -9.830 -11.875 -0.148 1.00 91.50 89 GLY A N 1
ATOM 745 C CA . GLY A 1 89 ? -10.186 -11.926 -1.563 1.00 91.50 89 GLY A CA 1
ATOM 746 C C . GLY A 1 89 ? -9.074 -12.419 -2.482 1.00 91.50 89 GLY A C 1
ATOM 747 O O . GLY A 1 89 ? -8.008 -12.859 -2.045 1.00 91.50 89 GLY A O 1
ATOM 748 N N . LYS A 1 90 ? -9.340 -12.332 -3.791 1.00 92.56 90 LYS A N 1
ATOM 749 C CA . LYS A 1 90 ? -8.343 -12.593 -4.840 1.00 92.56 90 LYS A CA 1
ATOM 750 C C . LYS A 1 90 ? -7.214 -11.561 -4.772 1.00 92.56 90 LYS A C 1
ATOM 752 O O . LYS A 1 90 ? -7.394 -10.466 -4.248 1.00 92.56 90 LYS A O 1
ATOM 757 N N . ARG A 1 91 ? -6.063 -11.904 -5.351 1.00 92.81 91 ARG A N 1
ATOM 758 C CA . ARG A 1 91 ? -4.886 -11.031 -5.389 1.00 92.81 91 ARG A CA 1
ATOM 759 C C . ARG A 1 91 ? -4.071 -11.213 -6.659 1.00 92.81 91 ARG A C 1
ATOM 761 O O . ARG A 1 91 ? -4.072 -12.301 -7.238 1.00 92.81 91 ARG A O 1
ATOM 768 N N . VAL A 1 92 ? -3.298 -10.189 -7.0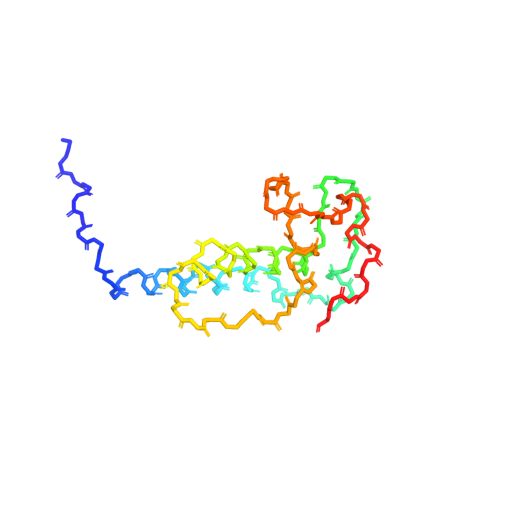05 1.00 90.94 92 VAL A N 1
ATOM 769 C CA . VAL A 1 92 ? -2.235 -10.288 -8.013 1.00 90.94 92 VAL A CA 1
ATOM 770 C C . VAL A 1 92 ? -1.194 -11.329 -7.575 1.00 90.94 92 VAL A C 1
ATOM 772 O O . VAL A 1 92 ? -0.807 -11.407 -6.397 1.00 90.94 92 VAL A O 1
ATOM 775 N N . LEU A 1 93 ? -0.728 -12.148 -8.523 1.00 92.50 93 LEU A N 1
ATOM 776 C CA . LEU A 1 93 ? 0.376 -13.073 -8.277 1.00 92.50 93 LEU A CA 1
ATOM 777 C C . LEU A 1 93 ? 1.613 -12.275 -7.872 1.00 92.50 93 LEU A C 1
ATOM 779 O O . LEU A 1 93 ? 1.979 -11.295 -8.511 1.00 92.50 93 LEU A O 1
ATOM 783 N N . ARG A 1 94 ? 2.286 -12.696 -6.796 1.00 92.69 94 ARG A N 1
ATOM 784 C CA . ARG A 1 94 ? 3.431 -11.948 -6.252 1.00 92.69 94 ARG A CA 1
ATOM 785 C C . ARG A 1 94 ? 4.508 -11.673 -7.306 1.00 92.69 94 ARG A C 1
ATOM 787 O O . ARG A 1 94 ? 5.103 -10.605 -7.251 1.00 92.69 94 ARG A O 1
ATOM 794 N N . ALA A 1 95 ? 4.756 -12.620 -8.211 1.00 93.94 95 ALA A N 1
ATOM 795 C CA . ALA A 1 95 ? 5.760 -12.503 -9.270 1.00 93.94 95 ALA A CA 1
ATOM 796 C C . ALA A 1 95 ? 5.399 -11.466 -10.351 1.00 93.94 95 ALA A C 1
ATOM 798 O O . ALA A 1 95 ? 6.284 -10.998 -11.053 1.00 93.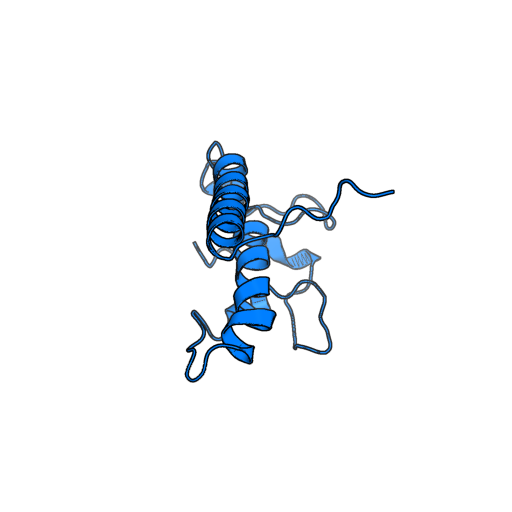94 95 ALA A O 1
ATOM 799 N N . ASP A 1 96 ? 4.127 -11.068 -10.439 1.00 94.06 96 ASP A N 1
ATOM 800 C CA . ASP A 1 96 ? 3.620 -10.182 -11.490 1.00 94.06 96 ASP A CA 1
ATOM 801 C C . ASP A 1 96 ? 3.444 -8.731 -11.022 1.00 94.06 96 ASP A C 1
ATOM 803 O O . ASP A 1 96 ? 2.932 -7.896 -11.768 1.00 94.06 96 ASP A O 1
ATOM 807 N N . ARG A 1 97 ? 3.864 -8.382 -9.797 1.00 95.56 97 ARG A N 1
ATOM 808 C CA . ARG A 1 97 ? 3.680 -7.017 -9.271 1.00 95.56 97 ARG A CA 1
ATOM 809 C C . ARG A 1 97 ? 4.422 -5.977 -10.111 1.00 95.56 97 ARG A C 1
ATOM 811 O O . ARG A 1 97 ? 3.908 -4.874 -10.286 1.00 95.56 97 ARG A O 1
ATOM 818 N N . GLY A 1 98 ? 5.590 -6.332 -10.646 1.00 93.69 98 GLY A N 1
ATOM 819 C CA . GLY A 1 98 ?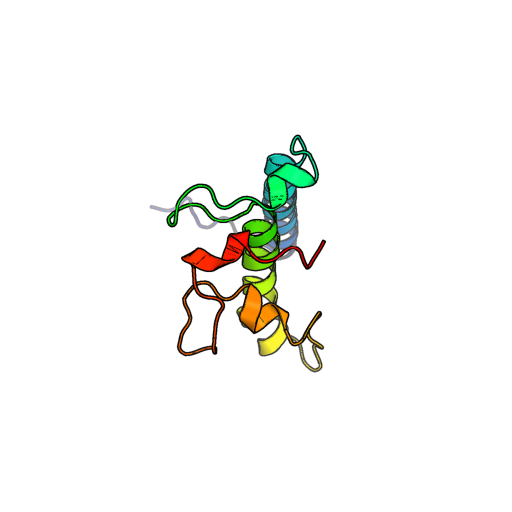 6.374 -5.475 -11.541 1.00 93.69 98 GLY A CA 1
ATOM 820 C C . GLY A 1 98 ? 5.767 -5.270 -12.933 1.00 93.69 98 GLY A C 1
ATOM 821 O O . GLY A 1 98 ? 6.134 -4.320 -13.616 1.00 93.69 98 GLY A O 1
ATOM 822 N N . ASN A 1 99 ? 4.801 -6.101 -13.344 1.00 93.62 99 ASN A N 1
ATOM 823 C CA . ASN A 1 99 ? 4.125 -5.965 -14.642 1.00 93.62 99 ASN A CA 1
ATOM 824 C C . ASN A 1 99 ? 3.041 -4.872 -14.628 1.00 93.62 99 ASN A C 1
ATOM 826 O O . ASN A 1 99 ? 2.492 -4.512 -15.669 1.00 93.62 99 ASN A O 1
ATOM 830 N N . MET A 1 100 ? 2.706 -4.338 -13.450 1.00 91.19 100 MET A N 1
ATOM 831 C CA . MET A 1 100 ? 1.664 -3.330 -13.294 1.00 91.19 100 MET A CA 1
ATOM 832 C C . MET A 1 100 ? 2.248 -1.930 -13.474 1.00 91.19 100 MET A C 1
ATOM 834 O O . MET A 1 100 ? 2.845 -1.381 -12.550 1.00 91.19 100 MET A O 1
ATOM 838 N N . THR A 1 101 ? 2.018 -1.306 -14.629 1.00 91.06 101 THR A N 1
ATOM 839 C CA . THR A 1 101 ? 2.421 0.093 -14.883 1.00 91.06 101 THR A CA 1
ATOM 840 C C . THR A 1 101 ? 1.494 1.118 -14.224 1.00 91.06 101 THR A C 1
ATOM 842 O O . THR A 1 101 ? 1.858 2.280 -14.089 1.00 91.06 101 THR A O 1
ATOM 845 N N . ARG A 1 102 ? 0.305 0.691 -13.779 1.00 91.75 102 ARG A N 1
ATOM 846 C CA . ARG A 1 102 ? -0.672 1.485 -13.015 1.00 91.75 102 ARG A CA 1
ATOM 847 C C . ARG A 1 102 ? -0.929 0.855 -11.636 1.00 91.75 102 ARG A C 1
ATOM 849 O O . ARG A 1 102 ? -0.638 -0.334 -11.470 1.00 91.75 102 ARG A O 1
ATOM 856 N N . PRO A 1 103 ? -1.438 1.607 -10.641 1.00 87.81 103 PRO A N 1
ATOM 857 C CA . PRO A 1 103 ? -1.584 3.072 -10.615 1.00 87.81 103 PRO A CA 1
ATOM 858 C C . PRO A 1 103 ? -0.219 3.794 -10.616 1.00 87.81 103 PRO A C 1
ATOM 860 O O . PRO A 1 103 ? 0.807 3.151 -10.369 1.00 87.81 103 PRO A O 1
ATOM 863 N N . THR A 1 104 ? -0.237 5.093 -10.936 1.00 70.06 104 THR A N 1
ATOM 864 C CA . THR A 1 104 ? 0.893 6.049 -10.893 1.00 70.06 104 THR A CA 1
ATOM 865 C C . THR A 1 104 ? 0.545 7.186 -9.962 1.00 70.06 104 THR A C 1
ATOM 867 O O . THR A 1 104 ? -0.588 7.690 -10.143 1.00 70.06 104 THR A O 1
#

Foldseek 3Di:
DPPPPPPCDPVNVVVVVVVVLVVLVVVCVVPDPVQQQDDPDLVDAGSVLVNLQVVVVCVQPPCVPPPPPDDDPDPCSCQDNDDDPVVSHHHDDSNCNSVDPDDD

pLDDT: mean 91.62, std 12.31, range [41.56, 98.56]

Sequence (104 aa):
MDQLENAVTKASLKVYFEEVRERTVELCAPLQIEDYIPQPVNFVSPPKWHLGHTTWFYEEFILSTQVPGYERYSEDFAYVFNSYYNTVGKRVLRADRGNMTRPT

Secondary structure (DSSP, 8-state):
---------HHHHHHHHHHHHHHHHHHHTT--GGGGS---STT---HHHHHHHHHHHHIIIIIHHHSTTPPPS-TTHHHHH--S-TTT-----GGGGGG-----

Radius of gyration: 16.48 Å; chains: 1; bounding box: 36×28×51 Å